Protein AF-A0A5K1DTG8-F1 (afdb_monomer_lite)

pLDDT: mean 95.19, std 4.87, range [77.62, 98.88]

InterPro domains:
  IPR001360 Glycoside hydrolase family 1 [PF00232] (1-68)
  IPR001360 Glycoside hydrolase family 1 [PTHR10353] (1-69)
  IPR017853 Glycoside hydrolase superfamily [SSF51445] (1-69)

Sequence (69 aa):
VPYWSTLNEPNAFSMGAYDKGILPPQHCSSPYGLRNCSVGNSSTEPYIVTHNQLLAHASVVKLYKQKYK

Organism: NCBI:txid210225

Structure (mmCIF, N/CA/C/O backbone):
data_AF-A0A5K1DTG8-F1
#
_entry.id   AF-A0A5K1DTG8-F1
#
loop_
_atom_site.group_PDB
_atom_site.id
_atom_site.type_symbol
_atom_site.label_atom_id
_atom_site.label_alt_id
_atom_site.label_comp_id
_atom_site.label_asym_id
_atom_site.label_entity_id
_atom_site.label_seq_id
_atom_site.pdbx_PDB_ins_code
_atom_site.Cartn_x
_atom_site.Cartn_y
_atom_site.Cartn_z
_atom_site.occupancy
_atom_site.B_iso_or_equiv
_atom_site.auth_seq_id
_atom_site.auth_comp_id
_atom_site.auth_asym_id
_atom_site.auth_atom_id
_atom_site.pdbx_PDB_model_num
ATOM 1 N N . VAL A 1 1 ? -20.639 7.361 13.264 1.00 88.19 1 VAL A N 1
ATOM 2 C CA . VAL A 1 1 ? -20.556 6.306 12.226 1.00 88.19 1 VAL A CA 1
ATOM 3 C C . VAL A 1 1 ? -20.066 5.015 12.876 1.00 88.19 1 VAL A C 1
ATOM 5 O O . VAL A 1 1 ? -19.001 5.061 13.484 1.00 88.19 1 VAL A O 1
ATOM 8 N N . PRO A 1 2 ? -20.844 3.920 12.821 1.00 90.00 2 PRO A N 1
ATOM 9 C CA . PRO A 1 2 ? -20.552 2.677 13.549 1.00 90.00 2 PRO A CA 1
ATOM 10 C C . PRO A 1 2 ? -19.611 1.696 12.825 1.00 90.00 2 PRO A C 1
ATOM 12 O O . PRO A 1 2 ? -19.059 0.811 13.472 1.00 90.00 2 PRO A O 1
ATOM 15 N N . TYR A 1 3 ? -19.398 1.849 11.514 1.00 95.44 3 TYR A N 1
ATOM 16 C CA . TYR A 1 3 ? -18.537 0.966 10.719 1.00 95.44 3 TYR A CA 1
ATOM 17 C C . TYR A 1 3 ? -17.583 1.789 9.859 1.00 95.44 3 TYR A C 1
ATOM 19 O O . TYR A 1 3 ? -18.010 2.731 9.193 1.00 95.44 3 TYR A O 1
ATOM 27 N N . TRP A 1 4 ? -16.301 1.427 9.879 1.00 96.88 4 TRP A N 1
ATOM 28 C CA . TRP A 1 4 ? -15.240 2.133 9.168 1.00 96.88 4 TRP A CA 1
ATOM 29 C C . TRP A 1 4 ? -14.386 1.161 8.362 1.00 96.88 4 TRP A C 1
ATOM 31 O O . TRP A 1 4 ? -13.959 0.128 8.879 1.00 96.88 4 TRP A O 1
ATOM 41 N N . SER A 1 5 ? -14.074 1.555 7.130 1.00 97.50 5 SER A N 1
ATOM 42 C CA . SER A 1 5 ? -13.018 0.959 6.313 1.00 97.50 5 SER A CA 1
ATOM 43 C C . SER A 1 5 ? -11.840 1.925 6.274 1.00 97.50 5 SER A C 1
ATOM 45 O O . SER A 1 5 ? -12.024 3.121 6.075 1.00 97.50 5 SER A O 1
ATOM 47 N N . THR A 1 6 ? -10.628 1.422 6.496 1.00 98.00 6 THR A N 1
ATOM 48 C CA . THR A 1 6 ? -9.410 2.253 6.550 1.00 98.00 6 THR A CA 1
ATOM 49 C C . THR A 1 6 ? -8.767 2.434 5.181 1.00 98.00 6 THR A C 1
ATOM 51 O O . THR A 1 6 ? -8.338 3.530 4.847 1.00 98.00 6 THR A O 1
ATOM 54 N N . LEU A 1 7 ? -8.704 1.362 4.392 1.00 98.06 7 LEU A N 1
ATOM 55 C CA . LEU A 1 7 ? -8.147 1.335 3.044 1.00 98.06 7 LEU A CA 1
ATOM 56 C C . LEU A 1 7 ? -9.092 0.540 2.145 1.00 98.06 7 LEU A C 1
ATOM 58 O O . LEU A 1 7 ? -9.641 -0.474 2.576 1.00 98.06 7 LEU A O 1
ATOM 62 N N . ASN A 1 8 ? -9.256 0.991 0.904 1.00 98.06 8 ASN A N 1
ATOM 63 C CA . ASN A 1 8 ? -9.970 0.257 -0.132 1.00 98.06 8 ASN A CA 1
ATOM 64 C C . ASN A 1 8 ? -8.959 -0.400 -1.072 1.00 98.06 8 ASN A C 1
ATOM 66 O O . ASN A 1 8 ? -8.076 0.287 -1.579 1.00 98.06 8 ASN A O 1
ATOM 70 N N . GLU A 1 9 ? -9.105 -1.707 -1.290 1.00 97.94 9 GLU A N 1
ATOM 71 C CA . GLU A 1 9 ? -8.352 -2.485 -2.287 1.00 97.94 9 GLU A CA 1
ATOM 72 C C . GLU A 1 9 ? -6.834 -2.193 -2.330 1.00 97.94 9 GLU A C 1
ATOM 74 O O . GLU A 1 9 ? -6.299 -1.781 -3.365 1.00 97.94 9 GLU A O 1
ATOM 79 N N . PRO A 1 10 ? -6.095 -2.411 -1.225 1.00 97.75 10 PRO A N 1
ATOM 80 C CA . PRO A 1 10 ? -4.663 -2.105 -1.173 1.00 97.75 10 PRO A CA 1
ATOM 81 C C . PRO A 1 10 ? -3.856 -2.847 -2.251 1.00 97.75 10 PRO A C 1
ATOM 83 O O . PRO A 1 10 ? -2.960 -2.269 -2.858 1.00 97.75 10 PRO A O 1
ATOM 86 N N . ASN A 1 11 ? -4.222 -4.095 -2.565 1.00 97.06 11 ASN A N 1
ATOM 87 C CA . ASN A 1 11 ? -3.586 -4.879 -3.625 1.00 97.06 11 ASN A CA 1
ATOM 88 C C . ASN A 1 11 ? -3.807 -4.264 -5.018 1.00 97.06 11 ASN A C 1
ATOM 90 O O . ASN A 1 11 ? -2.858 -4.156 -5.794 1.00 97.06 11 ASN A O 1
ATOM 94 N N . ALA A 1 12 ? -5.040 -3.851 -5.334 1.00 97.94 12 ALA A N 1
ATOM 95 C CA . ALA A 1 12 ? -5.360 -3.256 -6.628 1.00 97.94 12 ALA A CA 1
ATOM 96 C C . ALA A 1 12 ? -4.669 -1.899 -6.784 1.00 97.94 12 ALA A C 1
ATOM 98 O O . ALA A 1 12 ? -4.101 -1.621 -7.840 1.00 97.94 12 ALA A O 1
ATOM 99 N N . PHE A 1 13 ? -4.639 -1.097 -5.714 1.00 98.19 13 PHE A N 1
ATOM 100 C CA . PHE A 1 13 ? -3.905 0.163 -5.692 1.00 98.19 13 PHE A CA 1
ATOM 101 C C . PHE A 1 13 ? -2.405 -0.051 -5.925 1.00 98.19 13 PHE A C 1
ATOM 103 O O . PHE A 1 13 ? -1.848 0.555 -6.836 1.00 98.19 13 PHE A O 1
ATOM 110 N N . SER A 1 14 ? -1.749 -0.935 -5.164 1.00 98.19 14 SER A N 1
ATOM 111 C CA . SER A 1 14 ? -0.307 -1.179 -5.304 1.00 98.19 14 SER A CA 1
ATOM 112 C C . SER A 1 14 ? 0.073 -1.659 -6.707 1.00 98.19 14 SER A C 1
ATOM 114 O O . SER A 1 14 ? 1.022 -1.137 -7.286 1.00 98.19 14 SER A O 1
ATOM 116 N N . MET A 1 15 ? -0.690 -2.585 -7.297 1.00 96.75 15 MET A N 1
ATOM 117 C CA . ME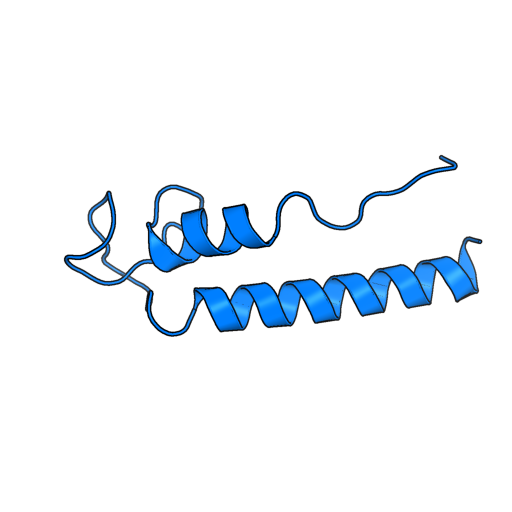T A 1 15 ? -0.436 -3.032 -8.672 1.00 96.75 15 MET A CA 1
ATOM 118 C C . MET A 1 15 ? -0.733 -1.930 -9.697 1.00 96.75 15 MET A C 1
ATOM 120 O O . MET A 1 15 ? 0.070 -1.655 -10.587 1.00 96.75 15 MET A O 1
ATOM 124 N N . GLY A 1 16 ? -1.885 -1.270 -9.585 1.00 96.25 16 GLY A N 1
ATOM 125 C CA . GLY A 1 16 ? -2.313 -0.265 -10.552 1.00 96.25 16 GLY A CA 1
ATOM 126 C C . GLY A 1 16 ? -1.428 0.981 -10.555 1.00 96.25 16 GLY A C 1
ATOM 127 O O . GLY A 1 16 ? -1.190 1.542 -11.623 1.00 96.25 16 GLY A O 1
ATOM 128 N N . ALA A 1 17 ? -0.937 1.404 -9.390 1.00 96.44 17 ALA A N 1
ATOM 129 C CA . ALA A 1 17 ? -0.212 2.659 -9.216 1.00 96.44 17 ALA A CA 1
ATOM 130 C C . ALA A 1 17 ? 1.318 2.530 -9.262 1.00 96.44 17 ALA A C 1
ATOM 132 O O . ALA A 1 17 ? 1.967 3.513 -9.618 1.00 96.44 17 ALA A O 1
ATOM 133 N N . TYR A 1 18 ? 1.868 1.356 -8.912 1.00 97.19 18 TYR A N 1
ATOM 134 C CA . TYR A 1 18 ? 3.316 1.140 -8.752 1.00 97.19 18 TYR A CA 1
ATOM 135 C C . TYR A 1 18 ? 3.884 -0.064 -9.527 1.00 97.19 18 TYR A C 1
ATOM 137 O O . TYR A 1 18 ? 5.095 -0.259 -9.526 1.00 97.19 18 TYR A O 1
ATOM 145 N N . ASP A 1 19 ? 3.050 -0.884 -10.181 1.00 95.75 19 ASP A N 1
ATOM 146 C CA . ASP A 1 19 ? 3.511 -1.905 -11.142 1.00 95.75 19 ASP A CA 1
ATOM 147 C C . ASP A 1 19 ? 3.130 -1.516 -12.575 1.00 95.75 19 ASP A C 1
ATOM 149 O O . ASP A 1 19 ? 3.990 -1.382 -13.445 1.00 95.75 19 ASP A O 1
ATOM 153 N N . LYS A 1 20 ? 1.834 -1.291 -12.822 1.00 94.94 20 LYS A N 1
ATOM 154 C CA . LYS A 1 20 ? 1.298 -1.012 -14.164 1.00 94.94 20 LYS A CA 1
ATOM 155 C C . LYS A 1 20 ? 1.286 0.463 -14.550 1.00 94.94 20 LYS A C 1
ATOM 157 O O . LYS A 1 20 ? 1.154 0.758 -15.739 1.00 94.94 20 LYS A O 1
ATOM 162 N N . GLY A 1 21 ? 1.372 1.363 -13.572 1.00 94.56 21 GLY A N 1
ATOM 163 C CA . GLY A 1 21 ? 1.332 2.812 -13.777 1.00 94.56 21 GLY A CA 1
ATOM 164 C C . GLY A 1 21 ? 0.030 3.343 -14.401 1.00 94.56 21 GLY A C 1
ATOM 165 O O . GLY A 1 21 ? 0.053 4.328 -15.133 1.00 94.56 21 GLY A O 1
ATOM 166 N N . ILE A 1 22 ? -1.109 2.682 -14.164 1.00 94.06 22 ILE A N 1
ATOM 167 C CA . ILE A 1 22 ? -2.437 3.105 -14.654 1.00 94.06 22 ILE A CA 1
ATOM 168 C C . ILE A 1 22 ? -3.067 4.129 -13.704 1.00 94.06 22 ILE A C 1
ATOM 170 O O . ILE A 1 22 ? -3.739 5.063 -14.141 1.00 94.06 22 ILE A O 1
ATOM 174 N N . LEU A 1 23 ? -2.871 3.929 -12.400 1.00 94.44 23 LEU A N 1
ATOM 175 C CA . LEU A 1 23 ? -3.405 4.779 -11.340 1.00 94.44 23 LEU A CA 1
ATOM 176 C C . LEU A 1 23 ? -2.334 5.777 -10.878 1.00 94.44 23 LEU A C 1
ATOM 178 O O . LEU A 1 23 ? -1.149 5.457 -10.950 1.00 94.44 23 LEU A O 1
ATOM 182 N N . PRO A 1 24 ? -2.705 6.963 -10.367 1.00 94.50 24 PRO A N 1
ATOM 183 C CA . PRO A 1 24 ? -1.752 7.863 -9.716 1.00 94.50 24 PRO A CA 1
ATOM 184 C C . PRO A 1 24 ? -0.980 7.164 -8.575 1.00 94.50 24 PRO A C 1
ATOM 186 O O . PRO A 1 24 ? -1.605 6.419 -7.819 1.00 94.50 24 PRO A O 1
ATOM 189 N N . PRO A 1 25 ? 0.339 7.406 -8.413 1.00 94.94 25 PRO A N 1
ATOM 190 C CA . PRO A 1 25 ? 1.162 8.392 -9.126 1.00 94.94 25 PRO A CA 1
ATOM 191 C C . PRO A 1 25 ? 1.731 7.917 -10.476 1.00 94.94 25 PRO A C 1
ATOM 193 O 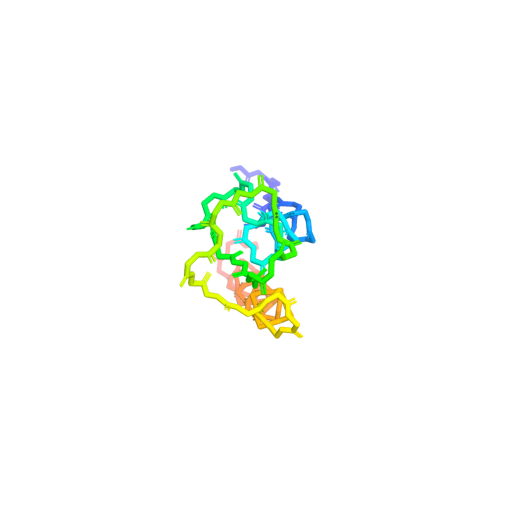O . PRO A 1 25 ? 2.519 8.639 -11.073 1.00 94.94 25 PRO A O 1
ATOM 196 N N . GLN A 1 26 ? 1.303 6.763 -10.991 1.00 94.62 26 GLN A N 1
ATOM 197 C CA . GLN A 1 26 ? 1.730 6.189 -12.276 1.00 94.62 26 GLN A CA 1
ATOM 198 C C . GLN A 1 26 ? 3.208 5.773 -12.298 1.00 94.62 26 GLN A C 1
ATOM 200 O O . GLN A 1 26 ? 3.887 5.911 -13.313 1.00 94.62 26 GLN A O 1
ATOM 205 N N . HIS A 1 27 ? 3.705 5.252 -11.178 1.00 96.12 27 HIS A N 1
ATOM 206 C CA . HIS A 1 27 ? 5.032 4.658 -11.125 1.00 96.12 27 HIS A CA 1
ATOM 207 C C . HIS A 1 27 ? 5.017 3.259 -11.753 1.00 96.12 27 HIS A C 1
ATOM 209 O O . HIS A 1 27 ? 4.090 2.472 -11.539 1.00 96.12 27 HIS A O 1
ATOM 215 N N . CYS A 1 28 ? 6.038 2.957 -12.548 1.00 95.62 28 CYS A N 1
ATOM 216 C CA . CYS A 1 28 ? 6.242 1.646 -13.157 1.00 95.62 28 CYS A CA 1
ATOM 217 C C . CYS A 1 28 ? 7.645 1.542 -13.774 1.00 95.62 28 CYS A C 1
ATOM 219 O O . CYS A 1 28 ? 8.330 2.541 -13.982 1.00 95.62 28 CYS A O 1
ATOM 221 N N . SER A 1 29 ? 8.080 0.326 -14.098 1.00 95.50 29 SER A N 1
ATOM 222 C CA . SER A 1 29 ? 9.339 0.072 -14.805 1.00 95.50 29 SER A CA 1
ATOM 223 C C . SER A 1 29 ? 9.137 0.077 -16.320 1.00 95.50 29 SER A C 1
ATOM 225 O O . SER A 1 29 ? 8.277 -0.634 -16.839 1.00 95.50 29 SER A O 1
ATOM 227 N N . SER A 1 30 ? 9.981 0.799 -17.059 1.00 91.88 30 SER A N 1
ATOM 228 C CA . SER A 1 30 ? 10.067 0.653 -18.520 1.00 91.88 30 SER A CA 1
ATOM 229 C C . SER A 1 30 ? 10.738 -0.679 -18.902 1.00 91.88 30 SER A C 1
ATOM 231 O O . SER A 1 30 ? 11.701 -1.068 -18.235 1.00 91.88 30 SER A O 1
ATOM 233 N N . PRO A 1 31 ? 10.295 -1.381 -19.964 1.00 89.25 31 PRO A N 1
ATOM 234 C CA . PRO A 1 31 ? 9.142 -1.109 -20.838 1.00 89.25 31 PRO A CA 1
ATOM 235 C C . PRO A 1 31 ? 7.820 -1.781 -20.388 1.00 89.25 31 PRO A C 1
ATOM 237 O O . PRO A 1 31 ? 6.929 -1.979 -21.207 1.00 89.25 31 PRO A O 1
ATOM 240 N N . TYR A 1 32 ? 7.686 -2.191 -19.123 1.00 77.62 32 TYR A N 1
ATOM 241 C CA . TYR A 1 32 ? 6.7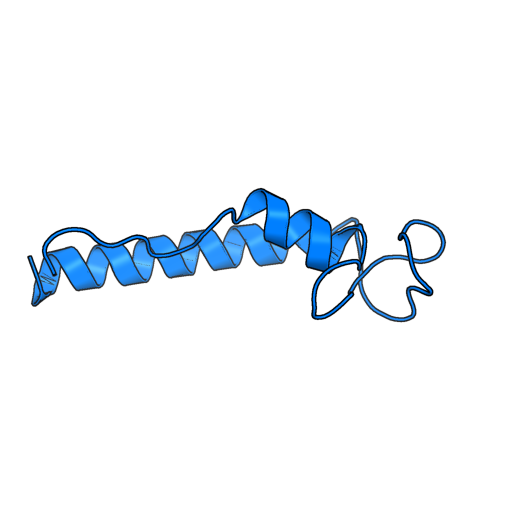03 -3.193 -18.673 1.00 77.62 32 TYR A CA 1
ATOM 242 C C . TYR A 1 32 ? 5.401 -2.646 -18.045 1.00 77.62 32 TYR A C 1
ATOM 244 O O . TYR A 1 32 ? 4.588 -3.430 -17.546 1.00 77.62 32 TYR A O 1
ATOM 252 N N . GLY A 1 33 ? 5.161 -1.333 -18.088 1.00 81.62 33 GLY A N 1
ATOM 253 C CA . GLY A 1 33 ? 3.872 -0.736 -17.712 1.00 81.62 33 GLY A CA 1
ATOM 254 C C . GLY A 1 33 ? 2.956 -0.445 -18.903 1.00 81.62 33 GLY A C 1
ATOM 255 O O . GLY A 1 33 ? 3.325 -0.607 -20.062 1.00 81.62 33 GLY A O 1
ATOM 256 N N . LEU A 1 34 ? 1.725 -0.014 -18.617 1.00 83.69 34 LEU A N 1
ATOM 257 C CA . LEU A 1 34 ? 0.705 0.257 -19.647 1.00 83.69 34 LEU A CA 1
ATOM 258 C C . LEU A 1 34 ? 0.784 1.675 -20.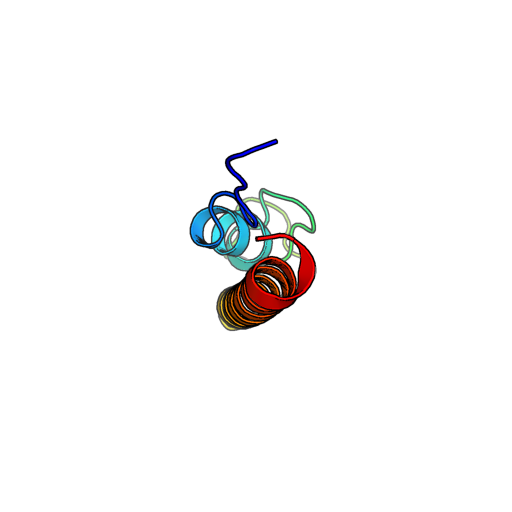233 1.00 83.69 34 LEU A C 1
ATOM 260 O O . LEU A 1 34 ? 0.009 2.031 -21.121 1.00 83.69 34 LEU A O 1
ATOM 264 N N . ARG A 1 35 ? 1.701 2.497 -19.721 1.00 80.38 35 ARG A N 1
ATOM 265 C CA . ARG A 1 35 ? 1.989 3.865 -20.168 1.00 80.38 35 ARG A CA 1
ATOM 266 C C . ARG A 1 35 ? 3.499 4.056 -20.289 1.00 80.38 35 ARG A C 1
ATOM 268 O O . ARG A 1 35 ? 4.271 3.174 -19.928 1.00 80.38 35 ARG A O 1
ATOM 275 N N . ASN A 1 36 ? 3.919 5.230 -20.763 1.00 84.94 36 ASN A N 1
ATOM 276 C CA . ASN A 1 36 ? 5.324 5.631 -20.738 1.00 84.94 36 ASN A 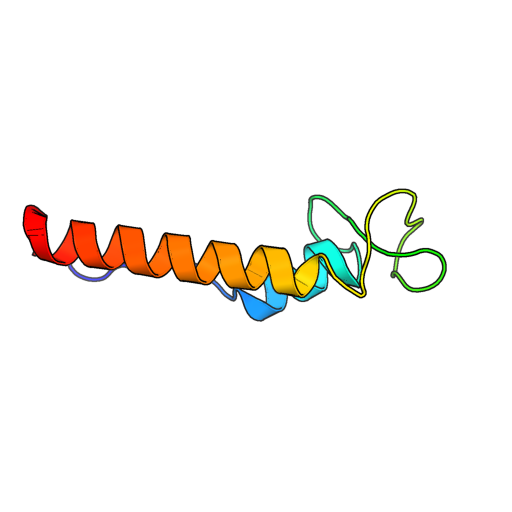CA 1
ATOM 277 C C . ASN A 1 36 ? 5.805 5.779 -19.288 1.00 84.94 36 ASN A C 1
ATOM 279 O O . ASN A 1 36 ? 5.674 6.837 -18.676 1.00 84.94 36 ASN A O 1
ATOM 283 N N . CYS A 1 37 ? 6.353 4.691 -18.757 1.00 88.19 37 CYS A N 1
ATOM 284 C CA . CYS A 1 37 ? 6.958 4.613 -17.439 1.00 88.19 37 CYS A CA 1
ATOM 285 C C . CYS A 1 37 ? 8.321 5.303 -17.453 1.00 88.19 37 CYS A C 1
ATOM 287 O O . CYS A 1 37 ? 9.299 4.743 -17.948 1.00 88.19 37 CYS A O 1
ATOM 289 N N . SER A 1 38 ? 8.390 6.527 -16.939 1.00 88.81 38 SER A N 1
ATOM 290 C CA . SER A 1 38 ? 9.650 7.269 -16.805 1.00 88.81 38 SER A CA 1
ATOM 291 C C . SER A 1 38 ? 10.258 7.176 -15.405 1.00 88.81 38 SER A C 1
ATOM 293 O O . SER A 1 38 ? 11.434 7.490 -15.234 1.00 88.81 38 SER A O 1
ATOM 295 N N . VAL A 1 39 ? 9.471 6.757 -14.409 1.00 93.94 39 VAL A N 1
ATOM 296 C CA . VAL A 1 39 ? 9.838 6.728 -12.990 1.00 93.94 39 VAL A CA 1
ATOM 297 C C . VAL A 1 39 ? 9.194 5.516 -12.318 1.00 93.94 39 VAL A C 1
ATOM 299 O O . VAL A 1 39 ? 8.050 5.174 -12.614 1.00 93.94 39 VAL A O 1
ATOM 302 N N . GLY A 1 40 ? 9.918 4.917 -11.374 1.00 95.25 40 GLY A N 1
ATOM 303 C CA . GLY A 1 40 ? 9.429 3.848 -10.509 1.00 95.25 40 GLY A CA 1
ATOM 304 C C . GLY A 1 40 ? 10.202 2.543 -10.662 1.00 95.25 40 GLY A C 1
ATOM 305 O O . GLY A 1 40 ? 11.134 2.430 -11.464 1.00 95.25 40 GLY A O 1
ATOM 306 N N . ASN A 1 41 ? 9.823 1.554 -9.857 1.00 96.69 41 ASN A N 1
ATOM 307 C CA . ASN A 1 41 ? 10.372 0.204 -9.929 1.00 96.69 41 ASN A CA 1
ATOM 308 C C . ASN A 1 41 ? 9.289 -0.830 -9.605 1.00 96.69 41 ASN A C 1
ATOM 310 O O . ASN A 1 41 ? 9.042 -1.149 -8.441 1.00 96.69 41 ASN A O 1
ATOM 314 N N . SER A 1 42 ? 8.700 -1.402 -10.655 1.00 96.50 42 SER A N 1
ATOM 315 C CA . SER A 1 42 ? 7.642 -2.414 -10.572 1.00 96.50 42 SER A CA 1
ATOM 316 C C . SER A 1 42 ? 8.035 -3.663 -9.773 1.00 96.50 42 SER A C 1
ATOM 318 O O . SER A 1 42 ? 7.168 -4.341 -9.227 1.00 96.50 42 SER A O 1
ATOM 320 N N . SER A 1 43 ? 9.330 -3.974 -9.659 1.00 96.56 43 SER A N 1
ATOM 321 C CA . SER A 1 43 ? 9.805 -5.146 -8.913 1.00 96.56 43 SER A CA 1
ATOM 322 C C . SER A 1 43 ? 9.897 -4.908 -7.403 1.00 96.56 43 SER A C 1
ATOM 324 O O . SER A 1 43 ? 10.041 -5.873 -6.654 1.00 96.56 43 SER A O 1
ATOM 326 N N . THR A 1 44 ? 9.841 -3.655 -6.934 1.00 98.12 44 THR A N 1
ATOM 327 C CA . THR A 1 44 ? 10.047 -3.318 -5.512 1.00 98.12 44 THR A CA 1
ATOM 328 C C . THR A 1 44 ? 8.965 -2.411 -4.933 1.00 98.12 44 THR A C 1
ATOM 330 O O . THR A 1 44 ? 8.481 -2.672 -3.829 1.00 98.12 44 THR A O 1
ATOM 333 N N . GLU A 1 45 ? 8.547 -1.372 -5.653 1.00 98.19 45 GLU A N 1
ATOM 334 C CA . GLU A 1 45 ? 7.621 -0.357 -5.146 1.00 98.19 45 GLU A CA 1
ATOM 335 C C . GLU A 1 45 ? 6.245 -0.907 -4.740 1.00 98.19 45 GLU A C 1
ATOM 337 O O . GLU A 1 45 ? 5.783 -0.521 -3.662 1.00 98.19 45 GLU A O 1
ATOM 342 N N . PRO A 1 46 ? 5.602 -1.839 -5.479 1.00 98.12 46 PRO A N 1
ATOM 343 C CA . PRO A 1 46 ? 4.321 -2.402 -5.052 1.00 98.12 46 PRO A CA 1
ATOM 344 C C . PRO A 1 46 ? 4.385 -3.007 -3.645 1.00 98.12 46 PRO A C 1
ATOM 346 O O . PRO A 1 46 ? 3.507 -2.748 -2.822 1.00 98.12 46 PRO A O 1
ATOM 349 N N . TYR A 1 47 ? 5.462 -3.737 -3.335 1.00 98.31 47 TYR A N 1
ATOM 350 C CA . TYR A 1 47 ? 5.662 -4.369 -2.029 1.00 98.31 47 TYR A CA 1
ATOM 351 C C . TYR A 1 47 ? 5.917 -3.344 -0.923 1.00 98.31 47 TYR A C 1
ATOM 353 O O . TYR A 1 47 ? 5.354 -3.466 0.166 1.00 98.31 47 TYR A O 1
ATOM 361 N N . ILE A 1 48 ? 6.717 -2.310 -1.201 1.00 98.69 48 ILE A N 1
ATOM 362 C CA . ILE A 1 48 ? 6.976 -1.213 -0.256 1.00 98.69 48 ILE A CA 1
ATOM 363 C C . ILE A 1 48 ? 5.668 -0.484 0.077 1.00 98.69 48 ILE A C 1
ATOM 365 O O . ILE A 1 48 ? 5.379 -0.207 1.244 1.00 98.69 48 ILE A O 1
ATOM 369 N N . VAL A 1 49 ? 4.850 -0.194 -0.935 1.00 98.50 49 VAL A N 1
ATOM 370 C CA . VAL A 1 49 ? 3.573 0.505 -0.762 1.00 98.50 49 VAL A CA 1
ATOM 371 C C . VAL A 1 49 ? 2.580 -0.358 0.009 1.00 98.50 49 VAL A C 1
ATOM 373 O O . VAL A 1 49 ? 2.010 0.127 0.987 1.00 98.50 49 VAL A O 1
ATOM 376 N N . THR A 1 50 ? 2.414 -1.635 -0.351 1.00 98.56 50 THR A N 1
ATOM 377 C CA . THR A 1 50 ? 1.529 -2.547 0.393 1.00 98.56 50 THR A CA 1
ATOM 378 C C . THR A 1 50 ? 1.985 -2.705 1.848 1.00 98.56 50 THR A C 1
ATOM 380 O O . THR A 1 50 ? 1.156 -2.682 2.759 1.00 98.56 50 THR A O 1
ATOM 383 N N . HIS A 1 51 ? 3.293 -2.804 2.106 1.00 98.69 51 HIS A N 1
ATOM 384 C CA . HIS A 1 51 ? 3.817 -2.884 3.471 1.00 98.69 51 HIS A CA 1
ATOM 385 C C . HIS A 1 51 ? 3.444 -1.644 4.297 1.00 98.69 51 HIS A C 1
ATOM 387 O O . HIS A 1 51 ? 2.903 -1.765 5.397 1.00 98.69 51 HIS A O 1
ATOM 393 N N . ASN A 1 52 ? 3.646 -0.446 3.743 1.00 98.75 52 ASN A N 1
ATOM 394 C CA . ASN A 1 52 ? 3.275 0.802 4.413 1.00 98.75 52 ASN A CA 1
ATOM 395 C C . ASN A 1 52 ? 1.759 0.946 4.606 1.00 98.75 52 ASN A C 1
ATOM 397 O O . ASN A 1 52 ? 1.317 1.419 5.653 1.00 98.75 52 ASN A O 1
ATOM 401 N N . GLN A 1 53 ? 0.951 0.490 3.648 1.00 98.75 53 GLN A N 1
ATOM 402 C CA . GLN A 1 53 ? -0.503 0.424 3.797 1.00 98.75 53 GLN A CA 1
ATOM 403 C C . GLN A 1 53 ? -0.913 -0.453 4.990 1.00 98.75 53 GLN A C 1
ATOM 405 O O . GLN A 1 53 ? -1.758 -0.043 5.787 1.00 98.75 53 GLN A O 1
ATOM 410 N N . LEU A 1 54 ? -0.289 -1.622 5.171 1.00 98.81 54 LEU A N 1
ATOM 411 C CA . LEU A 1 54 ? -0.551 -2.494 6.323 1.00 98.81 54 LEU A CA 1
ATOM 412 C C . LEU A 1 54 ? -0.155 -1.835 7.653 1.00 98.81 54 LEU A C 1
ATOM 414 O O . LEU A 1 54 ? -0.918 -1.900 8.621 1.00 98.81 54 LEU A O 1
ATOM 418 N N . LEU A 1 55 ? 0.995 -1.156 7.705 1.00 98.88 55 LEU A N 1
ATOM 419 C CA . LEU A 1 55 ? 1.429 -0.414 8.896 1.00 98.88 55 LEU A CA 1
ATOM 420 C C . LEU A 1 55 ? 0.471 0.738 9.239 1.00 98.88 55 LEU A C 1
ATOM 422 O O . LEU A 1 55 ? 0.109 0.924 10.408 1.00 98.88 55 LEU A O 1
ATOM 426 N N . ALA A 1 56 ? 0.017 1.483 8.229 1.00 98.81 56 ALA A N 1
ATOM 427 C CA . ALA A 1 56 ? -0.963 2.551 8.390 1.00 98.81 56 ALA A CA 1
ATOM 428 C C . ALA A 1 56 ? -2.309 1.999 8.886 1.00 98.81 56 ALA A C 1
ATOM 430 O O . ALA A 1 56 ? -2.860 2.510 9.864 1.00 98.81 56 ALA A O 1
ATOM 431 N N . HIS A 1 57 ? -2.794 0.908 8.282 1.00 98.75 57 HIS A N 1
ATOM 432 C CA . HIS A 1 57 ? -3.996 0.202 8.724 1.00 98.75 57 HIS A CA 1
ATOM 433 C C . HIS A 1 57 ? -3.899 -0.196 10.202 1.00 98.75 57 HIS A C 1
ATOM 435 O O . HIS A 1 57 ? -4.769 0.165 10.996 1.00 98.75 57 HIS A O 1
ATOM 441 N N . ALA A 1 58 ? -2.825 -0.889 10.593 1.00 98.75 58 ALA A N 1
ATOM 442 C CA . ALA A 1 58 ? -2.623 -1.336 11.969 1.00 98.75 58 ALA A CA 1
ATOM 443 C C . ALA A 1 58 ? -2.586 -0.160 12.960 1.00 98.75 58 ALA A C 1
ATOM 445 O O . ALA A 1 58 ? -3.192 -0.232 14.033 1.00 98.75 58 ALA A O 1
ATOM 446 N N . SER A 1 59 ? -1.935 0.942 12.580 1.00 98.81 59 SER A N 1
ATOM 447 C CA . SER A 1 59 ? -1.853 2.162 13.389 1.00 98.81 59 SER A CA 1
ATOM 448 C C . SER A 1 59 ? -3.228 2.799 13.610 1.00 98.81 59 SER A C 1
ATOM 450 O O . SER A 1 59 ? -3.596 3.093 14.751 1.00 98.81 59 SER A O 1
ATOM 452 N N . VAL A 1 60 ? -4.026 2.947 12.547 1.00 98.50 60 VAL A N 1
ATOM 453 C CA . VAL A 1 60 ? -5.380 3.521 12.632 1.00 98.50 60 VAL A CA 1
ATOM 454 C C . VAL A 1 60 ? -6.322 2.606 13.415 1.00 98.50 60 VAL A C 1
ATOM 456 O O . VAL A 1 60 ? -7.057 3.081 14.280 1.00 98.50 60 VAL A O 1
ATOM 459 N N . VAL A 1 61 ? -6.272 1.291 13.188 1.00 98.25 61 VAL A N 1
ATOM 460 C CA . VAL A 1 61 ? -7.097 0.327 13.935 1.00 98.25 61 VAL A CA 1
ATOM 461 C C . VAL A 1 61 ? -6.745 0.331 15.423 1.00 98.25 61 VAL A C 1
ATOM 463 O O . VAL A 1 61 ? -7.649 0.286 16.262 1.00 98.25 61 VAL A O 1
ATOM 466 N N . LYS A 1 62 ? -5.455 0.418 15.775 1.00 98.50 62 LYS A N 1
ATOM 467 C CA . LYS A 1 62 ? -5.015 0.539 17.173 1.00 98.50 62 LYS A CA 1
ATOM 468 C C . LYS A 1 62 ? -5.566 1.813 17.814 1.00 98.50 62 LYS A C 1
ATOM 470 O O . LYS A 1 62 ? -6.149 1.732 18.892 1.00 98.50 62 LYS A O 1
ATOM 475 N N . LEU A 1 63 ? -5.436 2.956 17.141 1.00 98.38 63 LEU A N 1
ATOM 476 C CA . LEU A 1 63 ? -5.969 4.234 17.616 1.00 98.38 63 LEU A CA 1
ATOM 477 C C . LEU A 1 63 ? -7.489 4.175 17.819 1.00 98.38 63 LEU A C 1
ATOM 479 O O . LEU A 1 63 ? -7.987 4.589 18.866 1.00 98.38 63 LEU A O 1
ATOM 483 N N . TYR A 1 64 ? -8.214 3.631 16.840 1.00 97.75 64 TYR A N 1
ATOM 484 C CA . TYR A 1 64 ? -9.667 3.503 16.896 1.00 97.75 64 TYR A CA 1
ATOM 485 C C . TYR A 1 64 ? -10.109 2.692 18.116 1.00 97.75 64 TYR A C 1
ATOM 487 O O . TYR A 1 64 ? -10.928 3.165 18.898 1.00 97.75 64 TYR A O 1
ATOM 495 N N . LYS A 1 65 ? -9.488 1.527 18.346 1.00 97.44 65 LYS A N 1
ATOM 496 C CA . LYS A 1 65 ? -9.770 0.675 19.514 1.00 97.44 65 LYS A CA 1
ATOM 497 C C . LYS A 1 65 ? -9.458 1.340 20.855 1.00 97.44 65 LYS A C 1
ATOM 499 O O . LYS A 1 65 ? -10.063 0.972 21.849 1.00 97.44 65 LYS A O 1
ATOM 504 N N . GLN A 1 66 ? -8.482 2.245 20.897 1.00 98.25 66 GLN A N 1
ATOM 505 C CA . GLN A 1 66 ? -8.036 2.876 22.141 1.00 98.25 66 GLN A CA 1
ATOM 506 C C . GLN A 1 66 ? -8.818 4.139 22.503 1.00 98.25 66 GLN A C 1
ATOM 508 O O . GLN A 1 66 ? -8.872 4.485 23.679 1.00 98.25 66 GLN A O 1
ATOM 513 N N . LYS A 1 67 ? -9.351 4.865 21.514 1.00 98.19 67 LYS A N 1
ATOM 514 C CA . LYS A 1 67 ? -9.932 6.200 21.738 1.00 98.19 67 LYS A CA 1
ATOM 515 C C . LYS A 1 67 ? -11.367 6.376 21.255 1.00 98.19 67 LYS A C 1
ATOM 517 O O . LYS A 1 67 ? -12.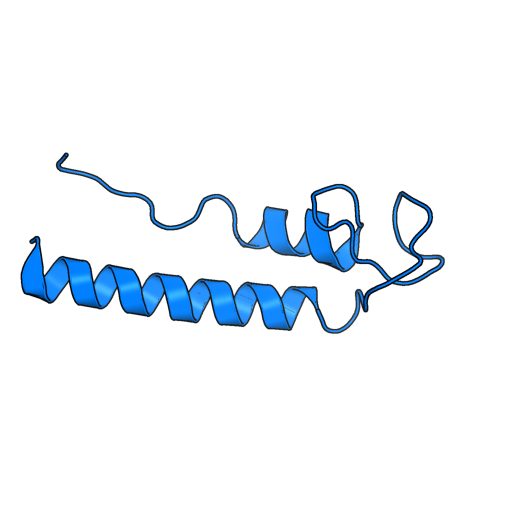013 7.328 21.678 1.00 98.19 67 LYS A O 1
ATOM 522 N N . TYR A 1 68 ? -11.836 5.536 20.337 1.00 94.75 68 TYR A N 1
ATOM 523 C CA . TYR A 1 68 ? -13.069 5.788 19.583 1.00 94.75 68 TYR A CA 1
ATOM 524 C C . TYR A 1 68 ? -14.021 4.587 19.535 1.00 94.75 68 TYR A C 1
ATOM 526 O O . TYR A 1 68 ? -15.073 4.677 18.898 1.00 94.75 68 TYR A O 1
ATOM 534 N N . LYS A 1 69 ? -13.651 3.479 20.178 1.00 84.31 69 LYS A N 1
ATOM 535 C CA . LYS A 1 69 ? -14.472 2.287 20.365 1.00 84.31 69 LYS A CA 1
ATOM 536 C C . LYS A 1 69 ? -14.681 2.036 21.852 1.00 84.31 69 LYS A C 1
ATOM 538 O O . LYS A 1 69 ? -13.796 2.454 22.628 1.00 84.31 69 LYS A O 1
#

Secondary structure (DSSP, 8-state):
-----S-S-HHHHHHHHHTB--STT--B-TTSSSS---S--TTTHHHHHHHHHHHHHHHHHHHHHHHT-

Foldseek 3Di:
DPDDDDDDPLLCCLCCCADQLPDPPRAHDPPRHPDPHPHHYNVPRSVVSSVVVVVSVVVVVVVCVVPPD

Radius of gyration: 14.94 Å; chains: 1; bounding box: 31×14×43 Å